Protein AF-A0A4Q7UDY2-F1 (afdb_monomer_lite)

InterPro domains:
  IPR000551 MerR-type HTH domain [PS50937] (1-37)
  IPR009061 Putative DNA-binding domain superfamily [SSF46955] (10-86)
  IPR015358 Transcription regulator MerR, DNA binding [PF09278] (14-69)

Foldseek 3Di:
DDDDPDQDPVNVVLVVQVVVCVVLVHDPVLSCQLVVDPDPVSNVVSVVVSVVVSVVVVVLVVLVVVLVVQQVPDPDPDSVPRPSNVVSVVVNVVVVVPD

Secondary structure (DSSP, 8-state):
-PPPPPPPHHHHHHHHHHHHHHHTT--HHHHHHHHH-SSHHHHHHHHHHHHHHHHHHHHHHHHHHHHHHHHHT--SSSGGG-HHHHHHHHHHHHHHS--

Radius of gyration: 21.6 Å; chains: 1; bounding box: 57×28×55 Å

Sequence (99 aa):
MARRPGYTRDDLFRVASILRAKQAGLSLPDIRAFLAAGDPAVRKDVLRRNHGALRARMAALQSALDLLEAGLNCSHEDVSTCPNYRTRLAELVEVGGSG

pLDDT: mean 81.34, std 10.64, range [38.28, 92.12]

Structure (mmCIF, N/CA/C/O backbone):
data_AF-A0A4Q7UDY2-F1
#
_entry.id   AF-A0A4Q7UDY2-F1
#
loop_
_atom_site.group_PDB
_atom_site.id
_atom_site.type_symbol
_atom_site.label_atom_id
_atom_site.label_alt_id
_atom_site.label_comp_id
_atom_site.label_asym_id
_atom_site.label_entity_id
_atom_site.label_seq_id
_atom_site.pdbx_PDB_ins_code
_atom_site.Cartn_x
_atom_site.Cartn_y
_atom_site.Cartn_z
_atom_site.occupancy
_atom_site.B_iso_or_equiv
_atom_site.auth_seq_id
_atom_site.auth_comp_id
_atom_site.auth_asym_id
_atom_site.auth_atom_id
_atom_site.pdbx_PDB_model_num
ATOM 1 N N . MET A 1 1 ? -36.853 -18.290 22.963 1.00 47.81 1 MET A N 1
ATOM 2 C CA . MET A 1 1 ? -36.286 -17.839 21.671 1.00 47.81 1 MET A CA 1
ATOM 3 C C . MET A 1 1 ? -35.211 -16.796 21.949 1.00 47.81 1 MET A C 1
ATOM 5 O O . MET A 1 1 ? -35.544 -15.733 22.451 1.00 47.81 1 MET A O 1
ATOM 9 N N . ALA A 1 2 ? -33.934 -17.104 21.709 1.00 63.19 2 ALA A N 1
ATOM 10 C CA . ALA A 1 2 ? -32.846 -16.145 21.911 1.00 63.19 2 ALA A CA 1
ATOM 11 C C . ALA A 1 2 ? -32.716 -15.240 20.675 1.00 63.19 2 ALA A C 1
ATOM 13 O O . ALA A 1 2 ? -32.499 -15.727 19.565 1.00 63.19 2 ALA A O 1
ATOM 14 N N . ARG A 1 3 ? -32.875 -13.924 20.852 1.00 65.62 3 ARG A N 1
ATOM 15 C CA . ARG A 1 3 ? -32.661 -12.935 19.790 1.00 65.62 3 ARG A CA 1
ATOM 16 C C . ARG A 1 3 ? -31.161 -12.848 19.515 1.00 65.62 3 ARG A C 1
ATOM 18 O O . ARG A 1 3 ? -30.397 -12.489 20.406 1.00 65.62 3 ARG A O 1
ATOM 25 N N . ARG A 1 4 ? -30.737 -13.170 18.288 1.00 70.38 4 ARG A N 1
ATOM 26 C CA . ARG A 1 4 ? -29.374 -12.861 17.831 1.00 70.38 4 ARG A CA 1
ATOM 27 C C . ARG A 1 4 ? -29.168 -11.348 17.987 1.00 70.38 4 ARG A C 1
ATOM 29 O O . ARG A 1 4 ? -30.034 -10.604 17.515 1.00 70.38 4 ARG A O 1
ATOM 36 N N . PRO A 1 5 ? -28.078 -10.875 18.615 1.00 68.00 5 PRO A N 1
ATOM 37 C CA . PRO A 1 5 ? -27.732 -9.465 18.540 1.00 68.00 5 PRO A CA 1
ATOM 38 C C . PRO A 1 5 ? -27.593 -9.119 17.056 1.00 68.00 5 PRO A C 1
ATOM 40 O O . PRO A 1 5 ? -26.796 -9.732 16.344 1.00 68.00 5 PRO A O 1
ATOM 43 N N . GLY A 1 6 ? -28.451 -8.229 16.562 1.00 77.06 6 GLY A N 1
ATOM 44 C CA . GLY A 1 6 ? -28.304 -7.708 15.210 1.00 77.06 6 GLY A CA 1
ATOM 45 C C . GLY A 1 6 ? -27.033 -6.873 15.153 1.00 77.06 6 GLY A C 1
ATOM 46 O O . GLY A 1 6 ? -26.742 -6.149 16.104 1.00 77.06 6 GLY A O 1
ATOM 47 N N . TYR A 1 7 ? -26.284 -6.975 14.057 1.00 80.94 7 TYR A N 1
ATOM 48 C CA . TYR A 1 7 ? -25.166 -6.070 13.818 1.00 80.94 7 TYR A CA 1
ATOM 49 C C . TYR A 1 7 ? -25.678 -4.633 13.784 1.00 80.94 7 TYR A C 1
ATOM 51 O O . TYR A 1 7 ? -26.642 -4.317 13.081 1.00 80.94 7 TYR A O 1
ATOM 59 N N . THR A 1 8 ? -25.040 -3.770 14.562 1.00 84.25 8 THR A N 1
ATOM 60 C CA . THR A 1 8 ? -25.323 -2.341 14.559 1.00 84.25 8 THR A CA 1
ATOM 61 C C . THR A 1 8 ? -24.652 -1.676 13.356 1.00 84.25 8 THR A C 1
ATOM 63 O O . THR A 1 8 ? -23.778 -2.244 12.696 1.00 84.25 8 THR A O 1
ATOM 66 N N . ARG A 1 9 ? -25.040 -0.433 13.056 1.00 84.81 9 ARG A N 1
ATOM 67 C CA . ARG A 1 9 ? -24.385 0.364 12.007 1.00 84.81 9 ARG A CA 1
ATOM 68 C C . ARG A 1 9 ? -22.889 0.567 12.285 1.00 84.81 9 ARG A C 1
ATOM 70 O O . ARG A 1 9 ? -22.096 0.596 11.346 1.00 84.81 9 ARG A O 1
ATOM 77 N N . ASP A 1 10 ? -22.520 0.656 13.558 1.00 85.31 10 ASP A N 1
ATOM 78 C CA . ASP A 1 10 ? -21.133 0.774 14.009 1.00 85.31 10 ASP A CA 1
ATOM 79 C C . ASP A 1 10 ? -20.326 -0.493 13.702 1.00 85.31 10 ASP A C 1
ATOM 81 O O . ASP A 1 10 ? -19.200 -0.419 13.204 1.00 85.31 10 ASP A O 1
ATOM 85 N N . ASP A 1 11 ? -20.935 -1.667 13.891 1.00 87.69 11 ASP A N 1
ATOM 86 C CA . ASP A 1 11 ? -20.307 -2.944 13.545 1.00 87.69 11 ASP A CA 1
ATOM 87 C C . ASP A 1 11 ? -20.038 -3.043 12.040 1.00 87.69 11 ASP A C 1
ATOM 89 O O . ASP A 1 11 ? -18.956 -3.466 11.624 1.00 87.69 11 ASP A O 1
ATOM 93 N N . LEU A 1 12 ? -20.986 -2.590 11.212 1.00 89.62 12 LEU A N 1
ATOM 94 C CA . LEU A 1 12 ? -20.810 -2.546 9.759 1.00 89.62 12 LEU A CA 1
ATOM 95 C C . LEU A 1 12 ? -19.652 -1.623 9.359 1.00 89.62 12 LEU A C 1
ATOM 97 O O . LEU A 1 12 ? -18.836 -1.995 8.513 1.00 89.62 12 LEU A O 1
ATOM 101 N N . PHE A 1 13 ? -19.536 -0.450 9.987 1.00 87.88 13 PHE A N 1
ATOM 102 C CA . PHE A 1 13 ? -18.443 0.484 9.718 1.00 87.88 13 PHE A CA 1
ATOM 103 C C . PHE A 1 13 ? -17.082 -0.096 10.119 1.00 87.88 13 PHE A C 1
ATOM 105 O O . PHE A 1 13 ? -16.100 0.009 9.374 1.00 87.88 13 PHE A O 1
ATOM 112 N N . ARG A 1 14 ? -17.025 -0.772 11.271 1.00 87.94 14 ARG A N 1
ATOM 113 C CA . ARG A 1 14 ? -15.817 -1.448 11.747 1.00 87.94 14 ARG A CA 1
ATOM 114 C C . ARG A 1 14 ? -15.386 -2.556 10.789 1.00 87.94 14 ARG A C 1
ATOM 116 O O . ARG A 1 14 ? -14.215 -2.611 10.414 1.00 87.94 14 ARG A O 1
ATOM 123 N N . VAL A 1 15 ? -16.316 -3.403 10.348 1.00 90.38 15 VAL A N 1
ATOM 124 C CA . VAL A 1 15 ? -16.032 -4.482 9.387 1.00 90.38 15 VAL A CA 1
ATOM 125 C C . VAL A 1 15 ? -15.571 -3.916 8.046 1.00 90.38 15 VAL A C 1
ATOM 127 O O . VAL A 1 15 ? -14.550 -4.364 7.523 1.00 90.38 15 VAL A O 1
ATOM 130 N N . ALA A 1 16 ? -16.254 -2.899 7.514 1.00 90.88 16 ALA A N 1
ATOM 131 C CA . ALA A 1 16 ? -15.853 -2.244 6.271 1.00 90.88 16 ALA A CA 1
ATOM 132 C C . ALA A 1 16 ? -14.428 -1.672 6.365 1.00 90.88 16 ALA A C 1
ATOM 134 O O . ALA A 1 16 ? -13.618 -1.875 5.459 1.00 90.88 16 ALA A O 1
ATOM 135 N N . SER A 1 17 ? -14.092 -1.036 7.490 1.00 87.62 17 SER A N 1
ATOM 136 C CA . SER A 1 17 ? -12.752 -0.496 7.744 1.00 87.62 17 SER A CA 1
ATOM 137 C C . SER A 1 17 ? -11.683 -1.592 7.761 1.00 87.62 17 SER A C 1
ATOM 139 O O . SER A 1 17 ? -10.638 -1.444 7.128 1.00 87.62 17 SER A O 1
ATOM 141 N N . ILE A 1 18 ? -11.954 -2.723 8.425 1.00 89.06 18 ILE A N 1
ATOM 142 C CA . ILE A 1 18 ? -11.043 -3.879 8.460 1.00 89.06 18 ILE A CA 1
ATOM 143 C C . ILE A 1 18 ? -10.832 -4.439 7.051 1.00 89.06 18 ILE A C 1
ATOM 145 O O . ILE A 1 18 ? -9.694 -4.683 6.656 1.00 89.06 18 ILE A O 1
ATOM 149 N N . LEU A 1 19 ? -11.906 -4.633 6.281 1.00 91.81 19 LEU A N 1
ATOM 150 C CA . LEU A 1 19 ? -11.816 -5.181 4.927 1.00 91.81 19 LEU A CA 1
ATOM 151 C C . LEU A 1 19 ? -10.989 -4.281 4.005 1.00 91.81 19 LEU A C 1
ATOM 153 O O . LEU A 1 19 ? -10.111 -4.779 3.301 1.00 91.81 19 LEU A O 1
ATOM 157 N N . ARG A 1 20 ? -11.210 -2.962 4.048 1.00 88.94 20 ARG A N 1
ATOM 158 C CA . ARG A 1 20 ? -10.429 -2.000 3.256 1.00 88.94 20 ARG A CA 1
ATOM 159 C C . ARG A 1 20 ? -8.963 -1.969 3.663 1.00 88.94 20 ARG A C 1
ATOM 161 O O . ARG A 1 20 ? -8.095 -1.985 2.796 1.00 88.94 20 ARG A O 1
ATOM 168 N N . ALA A 1 21 ? -8.675 -2.006 4.959 1.00 86.12 21 ALA A N 1
ATOM 169 C CA . ALA A 1 21 ? -7.301 -2.050 5.438 1.00 86.12 21 ALA A CA 1
ATOM 170 C C . ALA A 1 21 ? -6.581 -3.347 5.022 1.00 86.12 21 ALA A C 1
ATOM 172 O O . ALA A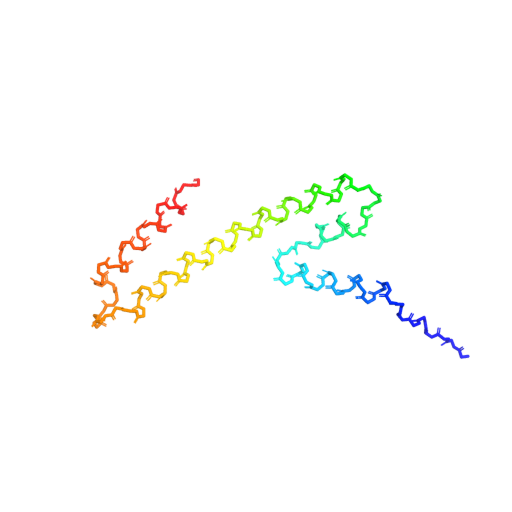 1 21 ? -5.436 -3.297 4.577 1.00 86.12 21 ALA A O 1
ATOM 173 N N . LYS A 1 22 ? -7.261 -4.501 5.075 1.00 87.50 22 LYS A N 1
ATOM 174 C CA . LYS A 1 22 ? -6.704 -5.770 4.578 1.00 87.50 22 LYS A CA 1
ATOM 175 C C . LYS A 1 22 ? -6.433 -5.733 3.072 1.00 87.50 22 LYS A C 1
ATOM 177 O O . LYS A 1 22 ? -5.385 -6.202 2.650 1.00 87.50 22 LYS A O 1
ATOM 182 N N . GLN A 1 23 ? -7.339 -5.159 2.275 1.00 86.75 23 GLN A N 1
ATOM 183 C CA . GLN A 1 23 ? -7.138 -4.988 0.826 1.00 86.75 23 GLN A CA 1
ATOM 184 C C . GLN A 1 23 ? -5.930 -4.099 0.510 1.00 86.75 23 GLN A C 1
ATOM 186 O O . GLN A 1 23 ? -5.197 -4.377 -0.430 1.00 86.75 23 GLN A O 1
ATOM 191 N N . ALA A 1 24 ? -5.678 -3.076 1.328 1.00 82.56 24 ALA A N 1
ATOM 192 C CA . ALA A 1 24 ? -4.485 -2.235 1.230 1.00 82.56 24 ALA A CA 1
ATOM 193 C C . ALA A 1 24 ? -3.198 -2.913 1.767 1.00 82.56 24 ALA A C 1
ATOM 195 O O . ALA A 1 24 ? -2.120 -2.315 1.763 1.00 82.56 24 ALA A O 1
ATOM 196 N N . GLY A 1 25 ? -3.286 -4.164 2.233 1.00 82.75 25 GLY A N 1
ATOM 197 C CA . GLY A 1 25 ? -2.152 -4.946 2.720 1.00 82.75 25 GLY A CA 1
ATOM 198 C C . GLY A 1 25 ? -1.676 -4.557 4.121 1.00 82.75 25 GLY A C 1
ATOM 199 O O . GLY A 1 25 ? -0.497 -4.748 4.431 1.00 82.75 25 GLY A O 1
ATOM 200 N N . LEU A 1 26 ? -2.544 -3.972 4.954 1.00 84.81 26 LEU A N 1
ATOM 201 C CA . LEU A 1 26 ? -2.229 -3.699 6.358 1.00 84.81 26 LEU A CA 1
ATOM 202 C C . LEU A 1 26 ? -2.314 -4.986 7.187 1.00 84.81 26 LEU A C 1
ATOM 204 O O . LEU A 1 26 ? -3.162 -5.853 6.950 1.00 84.81 26 LEU A O 1
ATOM 208 N N . SER A 1 27 ? -1.452 -5.083 8.199 1.00 85.19 27 SER A N 1
ATOM 209 C CA . SER A 1 27 ? -1.440 -6.212 9.125 1.00 85.19 27 SER A CA 1
ATOM 210 C C . SER A 1 27 ? -2.628 -6.144 10.099 1.00 85.19 27 SER A C 1
ATOM 212 O O . SER A 1 27 ? -3.096 -5.066 10.468 1.00 85.19 27 SER A O 1
ATOM 214 N N . LEU A 1 28 ? -3.132 -7.296 10.559 1.00 86.38 28 LEU A N 1
ATOM 215 C CA . LEU A 1 28 ? -4.180 -7.327 11.592 1.00 86.38 28 LEU A CA 1
ATOM 216 C C . LEU A 1 28 ? -3.774 -6.605 12.898 1.00 86.38 28 LEU A C 1
ATOM 218 O O . LEU A 1 28 ? -4.641 -5.940 13.474 1.00 86.38 28 LEU A O 1
ATOM 222 N N . PRO A 1 29 ? -2.509 -6.682 13.367 1.00 85.88 29 PRO A N 1
ATOM 223 C CA . PRO A 1 29 ? -2.023 -5.863 14.478 1.00 85.88 29 PRO A CA 1
ATOM 224 C C . PRO A 1 29 ? -2.166 -4.356 14.244 1.00 85.88 29 PRO A C 1
ATOM 226 O O . PRO A 1 29 ? -2.697 -3.671 15.115 1.00 85.88 29 PRO A O 1
ATOM 229 N N . ASP A 1 30 ? -1.782 -3.843 13.070 1.00 84.75 30 ASP A N 1
ATOM 230 C CA . ASP A 1 30 ? -1.921 -2.416 12.738 1.00 84.75 30 ASP A CA 1
ATOM 231 C C . ASP A 1 30 ? -3.388 -1.992 12.681 1.00 84.75 30 ASP A C 1
ATOM 233 O O . ASP A 1 30 ? -3.775 -0.948 13.213 1.00 84.75 30 ASP A O 1
ATOM 237 N N . ILE A 1 31 ? -4.225 -2.844 12.084 1.00 86.44 31 ILE A N 1
ATOM 238 C CA . ILE A 1 31 ? -5.670 -2.632 11.997 1.00 86.44 31 ILE A CA 1
ATOM 239 C C . ILE A 1 31 ? -6.288 -2.548 13.392 1.00 86.44 31 ILE A C 1
ATOM 241 O O . ILE A 1 31 ? -7.073 -1.642 13.681 1.00 86.44 31 ILE A O 1
ATOM 245 N N . ARG A 1 32 ? -5.907 -3.466 14.285 1.00 86.06 32 ARG A N 1
ATOM 246 C CA . ARG A 1 32 ? -6.318 -3.424 15.689 1.00 86.06 32 ARG A CA 1
ATOM 247 C C . ARG A 1 32 ? -5.820 -2.148 16.359 1.00 86.06 32 ARG A C 1
ATOM 249 O O . ARG A 1 32 ? -6.600 -1.519 17.067 1.00 86.06 32 ARG A O 1
ATOM 256 N N . ALA A 1 33 ? -4.568 -1.763 16.130 1.00 84.31 33 ALA A N 1
ATOM 257 C CA . ALA A 1 33 ? -3.960 -0.614 16.781 1.00 84.31 33 ALA A CA 1
ATOM 258 C C . ALA A 1 33 ? -4.704 0.692 16.466 1.00 84.31 33 ALA A C 1
ATOM 260 O O . ALA A 1 33 ? -4.964 1.451 17.390 1.00 84.31 33 ALA A O 1
ATOM 261 N N . PHE A 1 34 ? -5.134 0.948 15.223 1.00 83.31 34 PHE A N 1
ATOM 262 C CA . PHE A 1 34 ? -5.864 2.193 14.930 1.00 83.31 34 PHE A CA 1
ATOM 263 C C . PHE A 1 34 ? -7.368 2.130 15.263 1.00 83.31 34 PHE A C 1
ATOM 265 O O . PHE A 1 34 ? -7.938 3.148 15.662 1.00 83.31 34 PHE A O 1
ATOM 272 N N . LEU A 1 35 ? -8.016 0.961 15.134 1.00 83.75 35 LEU A N 1
ATOM 273 C CA . LEU A 1 35 ? -9.454 0.798 15.418 1.00 83.75 35 LEU A CA 1
ATOM 274 C C . LEU A 1 35 ? -9.774 0.673 16.910 1.00 83.75 35 LEU A C 1
ATOM 276 O O . LEU A 1 35 ? -10.885 0.994 17.322 1.00 83.75 35 LEU A O 1
ATOM 280 N N . ALA A 1 36 ? -8.837 0.163 17.709 1.00 83.31 36 ALA A N 1
ATOM 281 C CA . ALA A 1 36 ? -9.001 -0.009 19.150 1.00 83.31 36 ALA A CA 1
ATOM 282 C C . ALA A 1 36 ? -8.219 1.024 19.975 1.00 83.31 36 ALA A C 1
ATOM 284 O O . ALA A 1 36 ? -8.356 1.033 21.196 1.00 83.31 36 ALA A O 1
ATOM 285 N N . ALA A 1 37 ? -7.417 1.895 19.346 1.00 78.25 37 ALA A N 1
ATOM 286 C CA . ALA A 1 37 ? -6.753 2.982 20.060 1.00 78.25 37 ALA A CA 1
ATOM 287 C C . ALA A 1 37 ? -7.797 3.902 20.699 1.00 78.25 37 ALA A C 1
ATOM 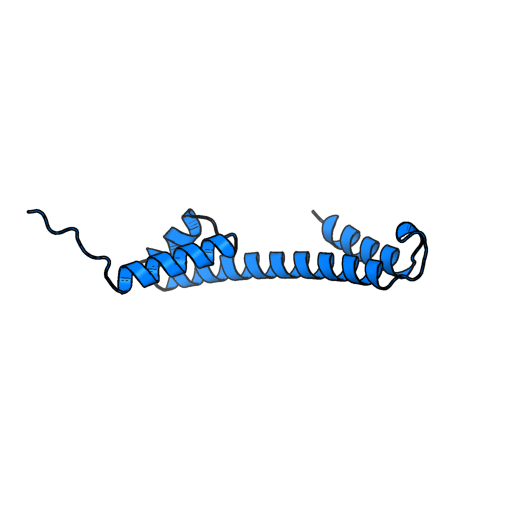289 O O . ALA A 1 37 ? -8.559 4.561 19.991 1.00 78.25 37 ALA A O 1
ATOM 290 N N . GLY A 1 38 ? -7.798 3.969 22.031 1.00 74.31 38 GLY A N 1
ATOM 291 C CA . GLY A 1 38 ? -8.519 4.997 22.783 1.00 74.31 38 GLY A CA 1
ATOM 292 C C . GLY A 1 38 ? -7.865 6.377 22.660 1.00 74.31 38 GLY A C 1
ATOM 293 O O . GLY A 1 38 ? -8.556 7.385 22.756 1.00 74.31 38 GLY A O 1
ATOM 294 N N . ASP A 1 39 ? -6.560 6.421 22.372 1.00 84.94 39 ASP A N 1
ATOM 295 C CA . ASP A 1 39 ? -5.786 7.653 22.207 1.00 84.94 39 ASP A CA 1
ATOM 296 C C . ASP A 1 39 ? -5.731 8.109 20.727 1.00 84.94 39 ASP A C 1
ATOM 298 O O . ASP A 1 39 ? -5.211 7.384 19.863 1.00 84.94 39 ASP A O 1
ATOM 302 N N . PRO A 1 40 ? -6.232 9.319 20.402 1.00 85.69 40 PRO A N 1
ATOM 303 C CA . PRO A 1 40 ? -6.116 9.915 19.073 1.00 85.69 40 PRO A CA 1
ATOM 304 C C . PRO A 1 40 ? -4.678 10.076 18.552 1.00 85.69 40 PRO A C 1
ATOM 306 O O . PRO A 1 40 ? -4.482 10.022 17.335 1.00 85.69 40 PRO A O 1
ATOM 309 N N . ALA A 1 41 ? -3.683 10.285 19.420 1.00 87.38 41 ALA A N 1
ATOM 310 C CA . ALA A 1 41 ? -2.285 10.447 19.020 1.00 87.38 41 ALA A CA 1
ATOM 311 C C 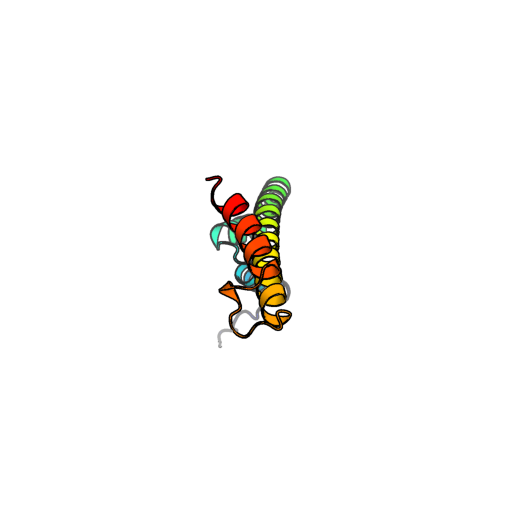. ALA A 1 41 ? -1.706 9.124 18.503 1.00 87.38 41 ALA A C 1
ATOM 313 O O . ALA A 1 41 ? -1.248 9.053 17.360 1.00 87.38 41 ALA A O 1
ATOM 314 N N . VAL A 1 42 ? -1.865 8.047 19.280 1.00 83.56 42 VAL A N 1
ATOM 315 C CA . VAL A 1 42 ? -1.477 6.683 18.880 1.00 83.56 42 VAL A CA 1
ATOM 316 C C . VAL A 1 42 ? -2.144 6.290 17.562 1.00 83.56 42 VAL A C 1
ATOM 318 O O . VAL A 1 42 ? -1.492 5.755 16.662 1.00 83.56 42 VAL A O 1
ATOM 321 N N . ARG A 1 43 ? -3.435 6.612 17.402 1.00 87.31 43 ARG A N 1
ATOM 322 C CA . ARG A 1 43 ? -4.166 6.360 16.153 1.00 87.31 43 ARG A CA 1
ATOM 323 C C . ARG A 1 43 ? -3.528 7.075 14.962 1.00 87.31 43 ARG A C 1
ATOM 325 O O . ARG A 1 43 ? -3.331 6.453 13.918 1.00 87.31 43 ARG A O 1
ATOM 332 N N . LYS A 1 44 ? -3.202 8.365 15.100 1.00 87.56 44 LYS A N 1
ATOM 333 C CA . LYS A 1 44 ? -2.564 9.149 14.029 1.00 87.56 44 LYS A CA 1
ATOM 334 C C . LYS A 1 44 ? -1.200 8.583 13.649 1.00 87.56 44 LYS A C 1
ATOM 336 O O . LYS A 1 44 ? -0.897 8.522 12.461 1.00 87.56 44 LYS A O 1
ATOM 341 N N . ASP A 1 45 ? -0.409 8.126 14.611 1.00 88.25 45 ASP A N 1
ATOM 342 C CA . ASP A 1 45 ? 0.920 7.582 14.325 1.00 88.25 45 ASP A CA 1
ATOM 343 C C . ASP A 1 45 ? 0.863 6.238 13.602 1.00 88.25 45 ASP A C 1
ATOM 345 O O . ASP A 1 45 ? 1.594 6.030 12.631 1.00 88.25 45 ASP A O 1
ATOM 349 N N . VAL A 1 46 ? -0.060 5.353 13.994 1.00 85.88 46 VAL A N 1
ATOM 350 C CA . VAL A 1 46 ? -0.321 4.109 13.253 1.00 85.88 46 VAL A CA 1
ATOM 351 C C . VAL A 1 46 ? -0.765 4.425 11.824 1.00 85.88 46 VAL A C 1
ATOM 353 O O . VAL A 1 46 ? -0.240 3.841 10.875 1.00 85.88 46 VAL A O 1
ATOM 356 N N . LEU A 1 47 ? -1.688 5.374 11.640 1.00 86.44 47 LEU A N 1
ATOM 357 C CA . LEU A 1 47 ? -2.152 5.767 10.307 1.00 86.44 47 LEU A CA 1
ATOM 358 C C . LEU A 1 47 ? -1.028 6.364 9.451 1.00 86.44 47 LEU A C 1
ATOM 360 O O . LEU A 1 47 ? -0.925 6.014 8.280 1.00 86.44 47 LEU A O 1
ATOM 364 N N . ARG A 1 48 ? -0.150 7.202 10.016 1.00 90.12 48 ARG A N 1
ATOM 365 C CA . ARG A 1 48 ? 1.002 7.775 9.295 1.00 90.12 48 ARG A CA 1
ATOM 366 C C . ARG A 1 48 ? 1.974 6.706 8.813 1.00 90.12 48 ARG A C 1
ATOM 368 O O . ARG A 1 48 ? 2.369 6.736 7.649 1.00 90.12 48 ARG A O 1
ATOM 375 N N . ARG A 1 49 ? 2.332 5.754 9.682 1.00 86.88 49 ARG A N 1
ATOM 376 C CA . ARG A 1 49 ? 3.230 4.646 9.318 1.00 86.88 49 ARG A CA 1
ATOM 377 C C . ARG A 1 49 ? 2.649 3.815 8.176 1.00 86.88 49 ARG A C 1
ATOM 379 O O . ARG A 1 49 ? 3.319 3.594 7.171 1.00 86.88 49 ARG A O 1
ATOM 386 N N . ASN A 1 50 ? 1.379 3.432 8.295 1.00 86.44 50 ASN A N 1
ATOM 387 C CA . ASN A 1 50 ? 0.697 2.660 7.258 1.00 86.44 50 ASN A CA 1
ATOM 388 C C . ASN A 1 50 ? 0.528 3.449 5.952 1.00 86.44 50 ASN A C 1
ATOM 390 O O . ASN A 1 50 ? 0.698 2.886 4.875 1.00 86.44 50 ASN A O 1
ATOM 394 N N . HIS A 1 51 ? 0.249 4.753 6.030 1.00 89.44 51 HIS A N 1
ATOM 395 C CA . HIS A 1 51 ? 0.178 5.626 4.860 1.00 89.44 51 HIS A CA 1
ATOM 396 C C . HIS A 1 51 ? 1.512 5.672 4.100 1.00 89.44 51 HIS A C 1
ATOM 398 O O . HIS A 1 51 ? 1.522 5.541 2.878 1.00 89.44 51 HIS A O 1
ATOM 404 N N . GLY A 1 52 ? 2.640 5.804 4.809 1.00 89.62 52 GLY A N 1
ATOM 405 C CA . GLY A 1 52 ? 3.971 5.759 4.196 1.00 89.62 52 GLY A CA 1
ATOM 406 C C . GLY A 1 52 ? 4.250 4.422 3.507 1.00 89.62 52 GLY A C 1
ATOM 407 O O . GLY A 1 52 ? 4.638 4.399 2.340 1.00 89.62 52 GLY A O 1
ATOM 408 N N . ALA A 1 53 ? 3.965 3.310 4.191 1.00 86.25 53 ALA A N 1
ATOM 409 C CA . ALA A 1 53 ? 4.136 1.971 3.631 1.00 86.25 53 ALA A CA 1
ATOM 410 C C . ALA A 1 53 ? 3.264 1.739 2.384 1.00 86.25 53 ALA A C 1
ATOM 412 O O . ALA A 1 53 ? 3.733 1.179 1.393 1.00 86.25 53 ALA A O 1
ATOM 413 N N . LEU A 1 54 ? 2.010 2.202 2.401 1.00 88.94 54 LEU A N 1
ATOM 414 C CA . LEU A 1 54 ? 1.111 2.091 1.253 1.00 88.94 54 LEU A CA 1
ATOM 415 C C . LEU A 1 54 ? 1.612 2.919 0.065 1.00 88.94 54 LEU A C 1
ATOM 417 O O . LEU A 1 54 ? 1.638 2.412 -1.054 1.00 88.94 54 LEU A O 1
ATOM 421 N N . ARG A 1 55 ? 2.070 4.155 0.301 1.00 91.88 55 ARG A N 1
ATOM 422 C CA . ARG A 1 55 ? 2.654 4.993 -0.757 1.00 91.88 55 ARG A CA 1
ATOM 423 C C . ARG A 1 55 ? 3.890 4.359 -1.387 1.00 91.88 55 ARG A C 1
ATOM 425 O O . ARG A 1 55 ? 4.012 4.396 -2.605 1.00 91.88 55 ARG A O 1
ATOM 432 N N . ALA A 1 56 ? 4.770 3.760 -0.586 1.00 88.12 56 ALA A N 1
ATOM 433 C CA . ALA A 1 56 ? 5.951 3.069 -1.102 1.00 88.12 56 ALA A CA 1
ATOM 434 C C . ALA A 1 56 ? 5.566 1.887 -2.008 1.00 88.12 56 ALA A C 1
ATOM 436 O O . ALA A 1 56 ? 6.108 1.739 -3.100 1.00 88.12 56 ALA A O 1
ATOM 437 N N . ARG A 1 57 ? 4.566 1.091 -1.605 1.00 86.94 57 ARG A N 1
ATOM 438 C CA . ARG A 1 57 ? 4.043 -0.012 -2.429 1.00 86.94 57 ARG A CA 1
ATOM 439 C C . ARG A 1 57 ? 3.410 0.482 -3.726 1.00 86.94 57 ARG A C 1
ATOM 441 O O . ARG A 1 57 ? 3.651 -0.110 -4.769 1.00 86.94 57 ARG A O 1
ATOM 448 N N . MET A 1 58 ? 2.623 1.558 -3.673 1.00 91.44 58 MET A N 1
ATOM 449 C CA . MET A 1 58 ? 2.034 2.158 -4.874 1.00 91.44 58 MET A CA 1
ATOM 450 C C . MET A 1 58 ? 3.109 2.649 -5.844 1.00 91.44 58 MET A C 1
ATOM 452 O O . MET A 1 58 ? 2.980 2.411 -7.036 1.00 91.44 58 MET A O 1
ATOM 456 N N . ALA A 1 59 ? 4.173 3.284 -5.342 1.00 90.75 59 ALA A N 1
ATOM 457 C CA . ALA A 1 59 ? 5.288 3.718 -6.178 1.00 90.75 59 ALA A CA 1
ATOM 458 C C . ALA A 1 59 ? 5.983 2.527 -6.854 1.00 90.75 59 ALA A C 1
ATOM 460 O O . ALA A 1 59 ? 6.166 2.546 -8.064 1.00 90.75 59 ALA A O 1
ATOM 461 N N . ALA A 1 60 ? 6.277 1.458 -6.105 1.00 87.44 60 ALA A N 1
ATOM 462 C CA . ALA A 1 60 ? 6.879 0.249 -6.668 1.00 87.44 60 ALA A CA 1
ATOM 463 C C . ALA A 1 60 ? 5.988 -0.416 -7.736 1.00 87.44 60 ALA A C 1
ATOM 465 O O . ALA A 1 60 ? 6.479 -0.826 -8.786 1.00 87.44 60 ALA A O 1
ATOM 466 N N . LEU A 1 61 ? 4.674 -0.495 -7.493 1.00 90.50 61 LEU A N 1
ATOM 467 C CA . LEU A 1 61 ? 3.714 -1.024 -8.466 1.00 90.50 61 LEU A CA 1
ATOM 468 C C . LEU A 1 61 ? 3.594 -0.131 -9.705 1.00 90.50 61 LEU A C 1
ATOM 470 O O . LEU A 1 61 ? 3.473 -0.661 -10.804 1.00 90.50 61 LEU A O 1
ATOM 474 N N . GLN A 1 62 ? 3.650 1.193 -9.542 1.00 92.12 62 GLN A N 1
ATOM 475 C CA . GLN A 1 62 ? 3.638 2.125 -10.666 1.00 92.12 62 GLN A CA 1
ATOM 476 C C . GLN A 1 62 ? 4.886 1.945 -11.529 1.00 92.12 62 GLN A C 1
ATOM 478 O O . GLN A 1 62 ? 4.762 1.784 -12.732 1.00 92.12 62 GLN A O 1
ATOM 483 N N . SER A 1 63 ? 6.074 1.861 -10.927 1.00 88.12 63 SER A N 1
ATOM 484 C CA . SER A 1 63 ? 7.301 1.625 -11.693 1.00 88.12 63 SER A CA 1
ATOM 485 C C . SER A 1 63 ? 7.289 0.271 -12.417 1.00 88.12 63 SER A C 1
ATOM 487 O O . SER A 1 63 ? 7.773 0.163 -13.541 1.00 88.12 63 SER A O 1
ATOM 489 N N . ALA A 1 64 ? 6.699 -0.766 -11.811 1.00 87.38 64 ALA A N 1
ATOM 490 C CA . ALA A 1 64 ? 6.496 -2.052 -12.479 1.00 87.38 64 ALA A CA 1
ATOM 491 C C . ALA A 1 64 ? 5.496 -1.955 -13.647 1.00 87.38 64 ALA A C 1
ATOM 493 O O . ALA A 1 64 ? 5.698 -2.592 -14.679 1.00 87.38 64 ALA A O 1
ATOM 494 N N . LEU A 1 65 ? 4.437 -1.152 -13.506 1.00 90.75 65 LEU A N 1
ATOM 495 C CA . LEU A 1 65 ? 3.488 -0.882 -14.584 1.00 90.75 65 LEU A CA 1
ATOM 496 C C . LEU A 1 65 ? 4.159 -0.127 -15.738 1.00 90.75 65 LEU A C 1
ATOM 498 O O . LEU A 1 65 ? 4.023 -0.551 -16.881 1.00 90.75 65 LEU A O 1
ATOM 502 N N . ASP A 1 66 ? 4.947 0.907 -15.441 1.00 87.75 66 ASP A N 1
ATOM 503 C CA . ASP A 1 66 ? 5.674 1.697 -16.442 1.00 87.75 66 ASP A CA 1
ATOM 504 C C . ASP A 1 66 ? 6.624 0.812 -17.278 1.00 87.75 66 ASP A C 1
ATOM 506 O O . ASP A 1 66 ? 6.776 1.007 -18.487 1.00 87.75 66 ASP A O 1
ATOM 510 N N . LEU A 1 67 ? 7.241 -0.205 -16.657 1.00 84.00 67 LEU A N 1
ATOM 511 C CA . LEU A 1 67 ? 8.049 -1.208 -17.360 1.00 84.00 67 LEU A CA 1
ATOM 512 C C . LEU A 1 67 ? 7.207 -2.045 -18.334 1.00 84.00 67 LEU A C 1
ATOM 514 O O . LEU A 1 67 ? 7.617 -2.261 -19.477 1.00 84.00 67 LEU A O 1
ATOM 518 N N . LEU A 1 68 ? 6.040 -2.523 -17.892 1.00 86.75 68 LEU A N 1
ATOM 519 C CA . LEU A 1 68 ? 5.133 -3.302 -18.737 1.00 86.75 68 LEU A CA 1
ATOM 520 C C . LEU A 1 68 ? 4.611 -2.462 -19.908 1.00 86.75 68 LEU A C 1
ATOM 522 O O . LEU A 1 68 ? 4.589 -2.943 -21.038 1.00 86.75 68 LEU A O 1
ATOM 526 N N . GLU A 1 69 ? 4.258 -1.201 -19.667 1.00 87.50 69 GLU A N 1
ATOM 527 C CA . GLU A 1 69 ? 3.824 -0.265 -20.708 1.00 87.50 69 GLU A CA 1
ATOM 528 C C . GLU A 1 69 ? 4.934 0.021 -21.725 1.00 87.50 69 GLU A C 1
ATOM 530 O O . GLU A 1 69 ? 4.677 0.049 -22.930 1.00 87.50 69 GLU A O 1
ATOM 535 N N . ALA A 1 70 ? 6.184 0.169 -21.277 1.00 82.69 70 ALA A N 1
ATOM 536 C CA . ALA A 1 70 ? 7.329 0.309 -22.175 1.00 82.69 70 ALA A CA 1
ATOM 537 C C . ALA A 1 70 ? 7.532 -0.934 -23.059 1.00 82.69 70 ALA A C 1
ATOM 539 O O . ALA A 1 70 ? 7.903 -0.799 -24.225 1.00 82.69 70 ALA A O 1
ATOM 540 N N . GLY A 1 71 ? 7.269 -2.129 -22.522 1.00 81.12 71 GLY A N 1
ATOM 541 C CA . GLY A 1 71 ? 7.288 -3.375 -23.285 1.00 81.12 71 GLY A CA 1
ATOM 542 C C . GLY A 1 71 ? 6.149 -3.468 -24.303 1.00 81.12 71 GLY A C 1
ATOM 543 O O . GLY A 1 71 ? 6.398 -3.782 -25.463 1.00 81.12 71 GLY A O 1
ATOM 544 N N . LEU A 1 72 ? 4.919 -3.134 -23.899 1.00 83.19 72 LEU 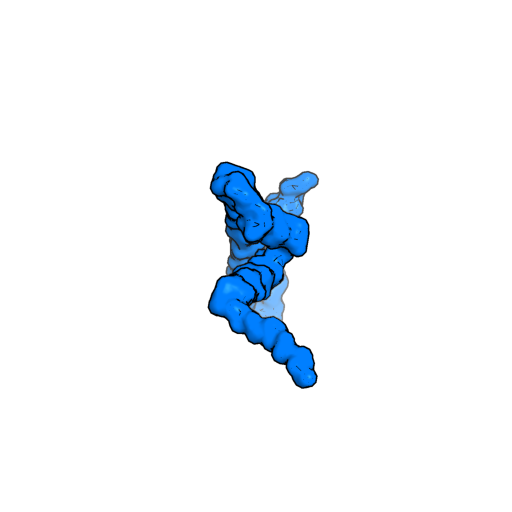A N 1
ATOM 545 C CA . LEU A 1 72 ? 3.736 -3.144 -24.773 1.00 83.19 72 LEU A CA 1
ATOM 546 C C . LEU A 1 72 ? 3.838 -2.140 -25.928 1.00 83.19 72 LEU A C 1
ATOM 548 O O . LEU A 1 72 ? 3.380 -2.424 -27.030 1.00 83.19 72 LEU A O 1
ATOM 552 N N . ASN A 1 73 ? 4.455 -0.982 -25.687 1.00 78.81 73 ASN A N 1
ATOM 553 C CA . ASN A 1 73 ? 4.684 0.040 -26.709 1.00 78.81 73 ASN A CA 1
ATOM 554 C C . ASN A 1 73 ? 5.916 -0.244 -27.582 1.00 78.81 73 ASN A C 1
ATOM 556 O O . ASN A 1 73 ? 6.260 0.575 -28.439 1.00 78.81 73 ASN A O 1
ATOM 560 N N . CYS A 1 74 ? 6.613 -1.364 -27.372 1.00 80.44 74 CYS A N 1
ATOM 561 C CA . CYS A 1 74 ? 7.775 -1.698 -28.171 1.00 80.44 74 CYS A CA 1
ATOM 562 C C . CYS A 1 74 ? 7.383 -2.449 -29.446 1.00 80.44 74 CYS A C 1
ATOM 564 O O . CYS A 1 74 ? 6.846 -3.548 -29.400 1.00 80.44 74 CYS A O 1
ATOM 566 N N . SER A 1 75 ? 7.735 -1.886 -30.601 1.00 72.81 75 SER A N 1
ATOM 567 C CA . SER A 1 75 ? 7.498 -2.509 -31.910 1.00 72.81 75 SER A CA 1
ATOM 568 C C . SER A 1 75 ? 8.528 -3.584 -32.295 1.00 72.81 75 SER A C 1
ATOM 570 O O . SER A 1 75 ? 8.515 -4.048 -33.432 1.00 72.81 75 SER A O 1
ATOM 572 N N . HIS A 1 76 ? 9.460 -3.935 -31.401 1.00 77.75 76 HIS A N 1
ATOM 573 C CA . HIS A 1 76 ? 10.483 -4.954 -31.664 1.00 77.75 76 HIS A CA 1
ATOM 574 C C . HIS A 1 76 ? 9.92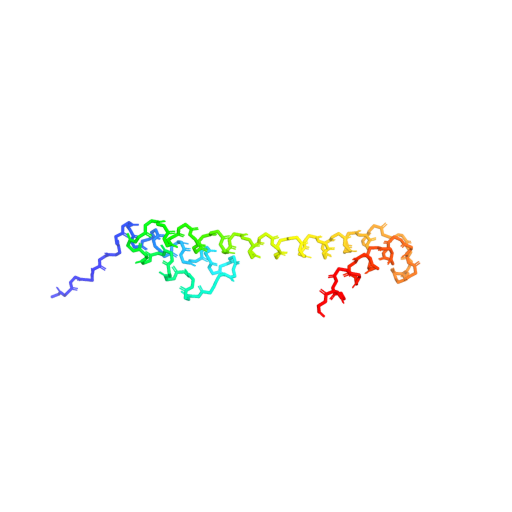0 -6.354 -31.403 1.00 77.75 76 HIS A C 1
ATOM 576 O O . HIS A 1 76 ? 9.186 -6.556 -30.440 1.00 77.75 76 HIS A O 1
ATOM 582 N N . GLU A 1 77 ? 10.315 -7.326 -32.226 1.00 69.38 77 GLU A N 1
ATOM 583 C CA . GLU A 1 77 ? 9.906 -8.734 -32.089 1.00 69.38 77 GLU A CA 1
ATOM 584 C C . GLU A 1 77 ? 10.414 -9.368 -30.778 1.00 69.38 77 GLU A C 1
ATOM 586 O O . GLU A 1 77 ? 9.754 -10.231 -30.204 1.00 69.38 77 GLU A O 1
ATOM 591 N N . ASP A 1 78 ? 11.544 -8.873 -30.257 1.00 74.81 78 ASP A N 1
ATOM 592 C CA . ASP A 1 78 ? 12.069 -9.205 -28.932 1.00 74.81 78 ASP A CA 1
ATOM 593 C C . ASP A 1 78 ? 12.142 -7.954 -28.040 1.00 74.81 78 ASP A C 1
ATOM 595 O O . ASP A 1 78 ? 12.966 -7.054 -28.247 1.00 74.81 78 ASP A O 1
ATOM 599 N N . VAL A 1 79 ? 11.315 -7.927 -26.992 1.00 70.25 79 VAL A N 1
ATOM 600 C CA . VAL A 1 79 ? 11.258 -6.837 -26.005 1.00 70.25 79 VAL A CA 1
ATOM 601 C C . VAL A 1 79 ? 12.585 -6.640 -25.261 1.00 70.25 79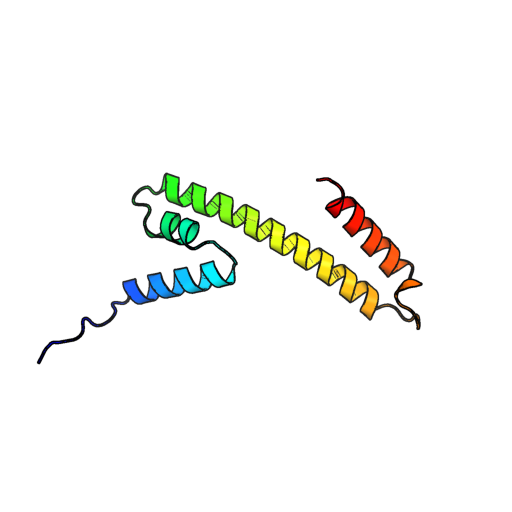 VAL A C 1
ATOM 603 O O . VAL A 1 79 ? 12.895 -5.532 -24.826 1.00 70.25 79 VAL A O 1
ATOM 606 N N . SER A 1 80 ? 13.414 -7.684 -25.152 1.00 73.94 80 SER A N 1
ATOM 607 C CA . SER A 1 80 ? 14.710 -7.630 -24.469 1.00 73.94 80 SER A CA 1
ATOM 608 C C . SER A 1 80 ? 15.761 -6.832 -25.250 1.00 73.94 80 SER A C 1
ATOM 610 O O . SER A 1 80 ? 16.727 -6.337 -24.658 1.00 73.94 80 SER A O 1
ATOM 612 N N . THR A 1 81 ? 15.551 -6.655 -26.560 1.00 78.00 81 THR A N 1
ATOM 613 C CA . THR A 1 81 ? 16.382 -5.807 -27.428 1.00 78.00 81 THR A CA 1
ATOM 614 C C . THR A 1 81 ? 15.921 -4.351 -27.438 1.00 78.00 81 THR A C 1
ATOM 616 O O . THR A 1 81 ? 16.672 -3.471 -27.859 1.00 78.00 81 THR A O 1
ATOM 619 N N . CYS A 1 82 ? 14.721 -4.078 -26.917 1.00 79.88 82 CYS A N 1
ATOM 620 C CA . CYS A 1 82 ? 14.120 -2.757 -26.913 1.00 79.88 82 CYS A CA 1
ATOM 621 C C . CYS A 1 82 ? 14.917 -1.783 -26.024 1.00 79.88 82 CYS A C 1
ATOM 623 O O . CYS A 1 82 ? 14.999 -1.993 -24.807 1.00 79.88 82 CYS A O 1
ATOM 625 N N . PRO A 1 83 ? 15.469 -0.686 -26.579 1.00 78.38 83 PRO A N 1
ATOM 626 C CA . PRO A 1 83 ? 16.261 0.268 -25.804 1.00 78.38 83 PRO A CA 1
ATOM 627 C C . PRO A 1 83 ? 15.458 0.891 -24.659 1.00 78.38 83 PRO A C 1
ATOM 629 O O . PRO A 1 83 ? 15.936 0.942 -23.530 1.00 78.38 83 PRO A O 1
ATOM 632 N N . ASN A 1 84 ? 14.200 1.266 -24.924 1.00 78.94 84 ASN A N 1
ATOM 633 C CA . ASN A 1 84 ? 13.302 1.849 -23.923 1.00 78.94 84 ASN A CA 1
ATOM 634 C C . ASN A 1 84 ? 13.039 0.889 -22.755 1.00 78.94 84 ASN A C 1
ATOM 636 O O . ASN A 1 84 ? 13.078 1.303 -21.598 1.00 78.94 84 ASN A O 1
ATOM 640 N N . TYR A 1 85 ? 12.816 -0.396 -23.046 1.00 78.19 85 TYR A N 1
ATOM 641 C CA . TYR A 1 85 ? 12.603 -1.419 -22.021 1.00 78.19 85 TYR A CA 1
ATOM 642 C C . TYR A 1 85 ? 13.852 -1.609 -21.154 1.00 78.19 85 TYR A C 1
ATOM 644 O O . TYR A 1 85 ? 13.764 -1.603 -19.929 1.00 78.19 85 TYR A O 1
ATOM 652 N N . ARG A 1 86 ? 15.035 -1.700 -21.777 1.00 82.38 86 ARG A N 1
ATOM 653 C CA . ARG A 1 86 ? 16.317 -1.821 -21.067 1.00 82.38 86 ARG A CA 1
ATOM 654 C C . ARG A 1 86 ? 16.613 -0.616 -20.177 1.00 82.38 86 ARG A C 1
ATOM 656 O O . ARG A 1 86 ? 17.049 -0.813 -19.047 1.00 82.38 86 ARG A O 1
ATOM 663 N N . THR A 1 87 ? 16.352 0.604 -20.648 1.00 83.25 87 THR A N 1
ATOM 664 C CA . THR A 1 87 ? 16.527 1.822 -19.842 1.00 83.25 87 THR A CA 1
ATOM 665 C C . THR A 1 87 ? 15.615 1.813 -18.615 1.00 83.25 87 THR A C 1
ATOM 667 O O . THR A 1 87 ? 16.101 2.023 -17.508 1.00 83.25 87 THR A O 1
ATOM 670 N N . ARG A 1 88 ? 14.324 1.482 -18.773 1.00 82.00 88 ARG A N 1
ATOM 671 C CA . ARG A 1 88 ? 13.384 1.373 -17.639 1.00 82.00 88 ARG A CA 1
ATOM 672 C C . ARG A 1 88 ? 13.757 0.261 -16.662 1.00 82.00 88 ARG A C 1
ATOM 674 O O . ARG A 1 88 ? 13.636 0.434 -15.453 1.00 82.00 88 ARG A O 1
ATOM 681 N N . LEU A 1 89 ? 14.243 -0.869 -17.171 1.00 83.56 89 LEU A N 1
ATOM 682 C CA . LEU A 1 89 ? 14.720 -1.971 -16.341 1.00 83.56 89 LEU A CA 1
ATOM 683 C C . LEU A 1 89 ? 15.963 -1.570 -15.529 1.00 83.56 89 LEU A C 1
ATOM 685 O O . LEU A 1 89 ? 16.048 -1.904 -14.351 1.00 83.56 89 LEU A O 1
ATOM 689 N N . ALA A 1 90 ? 16.904 -0.836 -16.130 1.00 83.94 90 ALA A N 1
ATOM 690 C CA . ALA A 1 90 ? 18.092 -0.344 -15.435 1.00 83.94 90 ALA A CA 1
ATOM 691 C C . ALA A 1 90 ? 17.724 0.623 -14.296 1.00 83.94 90 ALA A C 1
ATOM 693 O O . ALA A 1 90 ? 18.207 0.451 -13.182 1.00 83.94 90 ALA A O 1
ATOM 694 N N . GLU A 1 91 ? 16.801 1.564 -14.535 1.00 81.38 91 GLU A N 1
ATOM 695 C CA . GLU A 1 91 ? 16.277 2.467 -13.495 1.00 81.38 91 GLU A CA 1
ATOM 696 C C . GLU A 1 91 ? 15.678 1.690 -12.305 1.00 81.38 91 GLU A C 1
ATOM 698 O O . GLU A 1 91 ? 15.893 2.051 -11.150 1.00 81.38 91 GLU A O 1
ATOM 703 N N . LEU A 1 92 ? 14.969 0.586 -12.566 1.00 76.19 92 LEU A N 1
ATOM 704 C CA . LEU A 1 92 ? 14.383 -0.269 -11.527 1.00 76.19 92 LEU A CA 1
ATOM 705 C C . LEU A 1 92 ? 15.423 -1.065 -10.726 1.00 76.19 92 LEU A C 1
ATOM 707 O O . LEU A 1 92 ? 15.275 -1.216 -9.512 1.00 76.19 92 LEU A O 1
ATOM 711 N N . VAL A 1 93 ? 16.461 -1.587 -11.384 1.00 76.62 93 VAL A N 1
ATOM 712 C CA . VAL A 1 93 ? 17.523 -2.370 -10.726 1.00 76.62 93 VAL A CA 1
ATOM 713 C C . VAL A 1 93 ? 18.399 -1.478 -9.844 1.00 76.62 93 VAL A C 1
ATOM 715 O O . VAL A 1 93 ? 18.733 -1.882 -8.732 1.00 76.62 93 VAL A O 1
ATOM 718 N N . GLU A 1 94 ? 18.693 -0.250 -10.271 1.00 68.81 94 GLU A N 1
ATOM 719 C CA . GLU A 1 94 ? 19.408 0.745 -9.454 1.00 68.81 94 GLU A CA 1
ATOM 720 C C . GLU A 1 94 ? 18.619 1.107 -8.178 1.00 68.81 94 GLU A C 1
ATOM 722 O O . GLU A 1 94 ? 19.190 1.241 -7.094 1.00 68.81 94 GLU A O 1
ATOM 727 N N . VAL A 1 95 ? 17.284 1.182 -8.267 1.00 59.69 95 VAL A N 1
ATOM 728 C CA . VAL A 1 95 ? 16.402 1.445 -7.113 1.00 59.69 95 VAL A CA 1
ATOM 729 C C . VAL A 1 95 ? 16.262 0.221 -6.194 1.00 59.69 95 VAL A C 1
ATOM 731 O O . VAL A 1 95 ? 16.112 0.381 -4.983 1.00 59.69 95 VAL A O 1
ATOM 734 N N . GLY A 1 96 ? 16.326 -0.999 -6.736 1.00 52.25 96 GLY A N 1
ATOM 735 C CA . GLY A 1 96 ? 16.236 -2.252 -5.972 1.00 52.25 96 GLY A CA 1
ATOM 736 C C . GLY A 1 96 ? 17.557 -2.745 -5.365 1.00 52.25 96 GLY A C 1
ATOM 737 O O . GLY A 1 96 ? 17.524 -3.560 -4.446 1.00 52.25 96 GLY A O 1
ATOM 738 N N . GLY A 1 97 ? 18.702 -2.268 -5.865 1.00 47.12 97 GLY A N 1
ATOM 739 C CA . GLY A 1 97 ? 20.048 -2.664 -5.427 1.00 47.12 97 GLY A CA 1
ATOM 740 C C . GLY A 1 97 ? 20.619 -1.859 -4.255 1.00 47.12 97 GLY A C 1
ATOM 741 O O . GLY A 1 97 ? 21.686 -2.196 -3.751 1.00 47.12 97 GLY A O 1
ATOM 742 N N . SER A 1 98 ? 19.921 -0.815 -3.802 1.00 40.66 98 SER A N 1
ATOM 743 C CA . SER A 1 98 ? 20.282 -0.065 -2.594 1.00 40.66 98 SER A CA 1
ATOM 744 C C . SER A 1 98 ? 19.553 -0.646 -1.379 1.00 40.66 98 SER A C 1
ATOM 746 O O . SER A 1 98 ? 18.526 -0.119 -0.947 1.00 40.66 98 SER A O 1
ATOM 748 N N . GLY A 1 99 ? 20.066 -1.765 -0.864 1.00 38.28 99 GLY A N 1
ATOM 749 C CA . GLY A 1 99 ? 19.613 -2.427 0.363 1.00 38.28 99 GLY A CA 1
ATOM 750 C C . GLY A 1 99 ? 20.788 -2.861 1.218 1.00 38.28 99 GLY A C 1
ATOM 751 O O . GLY A 1 99 ? 21.634 -3.608 0.683 1.00 38.28 99 GLY A O 1
#

Organism: NCBI:txid1278207